Protein AF-A0A4U5QPH2-F1 (afdb_monomer)

Mean predicted aligned error: 13.13 Å

pLDDT: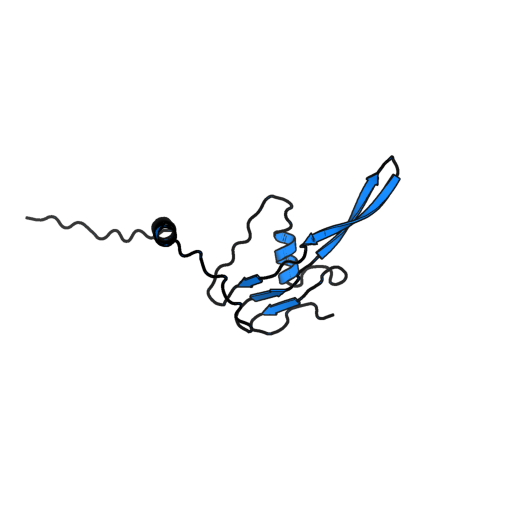 mean 79.02, std 17.69, range [37.16, 96.69]

Structure (mmCIF, N/CA/C/O backbone):
data_AF-A0A4U5QPH2-F1
#
_entry.id   AF-A0A4U5QPH2-F1
#
loop_
_atom_site.group_PDB
_atom_site.id
_atom_site.type_symbol
_atom_site.label_atom_id
_atom_site.label_alt_id
_atom_site.label_comp_id
_atom_site.label_asym_id
_atom_site.label_entity_id
_atom_site.label_seq_id
_atom_site.pdbx_PDB_ins_code
_atom_site.Cartn_x
_atom_site.Cartn_y
_atom_site.Cartn_z
_atom_site.occupancy
_atom_site.B_iso_or_equiv
_atom_site.auth_seq_id
_atom_site.auth_comp_id
_atom_site.auth_asym_id
_atom_site.auth_atom_id
_atom_site.pdbx_PDB_model_num
ATOM 1 N N . MET A 1 1 ? -56.080 34.233 5.316 1.00 37.16 1 MET A N 1
ATOM 2 C CA . MET A 1 1 ? -55.529 33.945 3.971 1.00 37.16 1 MET A CA 1
ATOM 3 C C . MET A 1 1 ? -54.033 33.696 4.155 1.00 37.16 1 MET A C 1
ATOM 5 O O . MET A 1 1 ? -53.329 34.631 4.484 1.00 37.16 1 MET A O 1
ATOM 9 N N . ALA A 1 2 ? -53.615 32.452 4.423 1.00 43.88 2 ALA A N 1
ATOM 10 C CA . ALA A 1 2 ? -52.993 31.529 3.453 1.00 43.88 2 ALA A CA 1
ATOM 11 C C . ALA A 1 2 ? -51.842 32.209 2.678 1.00 43.88 2 ALA A C 1
ATOM 13 O O . ALA A 1 2 ? -52.108 33.047 1.832 1.00 43.88 2 ALA A O 1
ATOM 14 N N . SER A 1 3 ? -50.572 31.915 2.972 1.00 41.88 3 SER A N 1
ATOM 15 C CA . SER A 1 3 ? -49.899 30.788 2.318 1.00 41.88 3 SER A CA 1
ATOM 16 C C . SER A 1 3 ? -48.854 30.080 3.191 1.00 41.88 3 SER A C 1
ATOM 18 O O . SER A 1 3 ? -47.890 30.660 3.681 1.00 41.88 3 SER A O 1
ATOM 20 N N . ARG A 1 4 ? -49.054 28.769 3.292 1.00 47.94 4 ARG A N 1
ATOM 21 C CA . ARG A 1 4 ? -48.134 27.726 3.743 1.00 47.94 4 ARG A CA 1
ATOM 22 C C . ARG A 1 4 ? -47.073 27.496 2.653 1.00 47.94 4 ARG A C 1
ATOM 24 O O . ARG A 1 4 ? -47.451 27.169 1.534 1.00 47.94 4 ARG A O 1
ATOM 31 N N . GLY A 1 5 ? -45.786 27.618 2.976 1.00 40.19 5 GLY A N 1
ATOM 32 C CA . GLY A 1 5 ? -44.661 27.174 2.133 1.00 40.19 5 GLY A CA 1
ATOM 33 C C . GLY A 1 5 ? -43.690 26.382 3.006 1.00 40.19 5 GLY A C 1
ATOM 34 O O . GLY A 1 5 ? -42.917 26.968 3.746 1.00 40.19 5 GLY A O 1
ATOM 35 N N . ARG A 1 6 ? -44.022 25.123 3.302 1.00 39.31 6 ARG A N 1
ATOM 36 C CA . ARG A 1 6 ? -43.383 23.922 2.735 1.00 39.31 6 ARG A CA 1
ATOM 37 C C . ARG A 1 6 ? -41.864 23.894 2.979 1.00 39.31 6 ARG A C 1
ATOM 39 O O . ARG A 1 6 ? -41.092 24.565 2.315 1.00 39.31 6 ARG A O 1
ATOM 46 N N . SER A 1 7 ? -41.511 23.102 3.990 1.00 52.97 7 SER A N 1
ATOM 47 C CA . SER A 1 7 ? -40.182 22.562 4.264 1.00 52.97 7 SER A CA 1
ATOM 48 C C . SER A 1 7 ? -39.666 21.803 3.045 1.00 52.97 7 SER A C 1
ATOM 50 O O . SER A 1 7 ? -40.218 20.750 2.733 1.00 52.97 7 SER A O 1
ATOM 52 N N . ASP A 1 8 ? -38.578 22.292 2.458 1.00 47.97 8 ASP A N 1
ATOM 53 C CA . ASP A 1 8 ? -37.727 21.537 1.541 1.00 47.97 8 ASP A CA 1
ATOM 54 C C . ASP A 1 8 ? -36.395 21.266 2.249 1.00 47.97 8 ASP A C 1
ATOM 56 O O . ASP A 1 8 ? -35.400 21.972 2.091 1.00 47.97 8 ASP A O 1
ATOM 60 N N . THR A 1 9 ? -36.389 20.232 3.090 1.00 53.56 9 THR A N 1
ATOM 61 C CA . THR A 1 9 ? -35.165 19.556 3.528 1.00 53.56 9 THR A CA 1
ATOM 62 C C . THR A 1 9 ? -34.630 18.779 2.330 1.00 53.56 9 THR A C 1
ATOM 64 O O . THR A 1 9 ? -34.806 17.570 2.206 1.00 53.56 9 THR A O 1
ATOM 67 N N . ASN A 1 10 ? -34.005 19.499 1.405 1.00 46.22 10 ASN A N 1
ATOM 68 C CA . ASN A 1 10 ? -33.228 18.884 0.348 1.00 46.22 10 ASN A CA 1
ATOM 69 C C . ASN A 1 10 ? -31.819 18.678 0.886 1.00 46.22 10 ASN A C 1
ATOM 71 O O . ASN A 1 10 ? -30.994 19.588 0.944 1.00 46.22 10 ASN A O 1
ATOM 75 N N . ASN A 1 11 ? -31.587 17.442 1.321 1.00 61.53 11 ASN A N 1
ATOM 76 C CA . ASN A 1 11 ? -30.265 16.847 1.383 1.00 61.53 11 ASN A CA 1
ATOM 77 C C . ASN A 1 11 ? -29.488 17.217 0.115 1.00 61.53 11 ASN A C 1
ATOM 79 O O . ASN A 1 11 ? -30.068 17.194 -0.971 1.00 61.53 11 ASN A O 1
ATOM 83 N N . ASN A 1 12 ? -28.195 17.504 0.263 1.00 55.16 12 ASN A N 1
ATOM 84 C CA . ASN A 1 12 ? -27.099 16.900 -0.506 1.00 55.16 12 ASN A CA 1
ATOM 85 C C . ASN A 1 12 ? -25.921 17.878 -0.600 1.00 55.16 12 ASN A C 1
ATOM 87 O O . ASN A 1 12 ? -26.025 18.894 -1.272 1.00 55.16 12 ASN A O 1
ATOM 91 N N . LEU A 1 13 ? -24.809 17.500 0.046 1.00 54.16 13 LEU A N 1
ATOM 92 C CA . LEU A 1 13 ? -23.389 17.795 -0.240 1.00 54.16 13 LEU A CA 1
ATOM 93 C C . LEU A 1 13 ? -22.934 19.262 -0.402 1.00 54.16 13 LEU A C 1
ATOM 95 O O . LEU A 1 13 ? -21.945 19.641 0.214 1.00 54.16 13 LEU A O 1
ATOM 99 N N . GLU A 1 14 ? -23.638 20.092 -1.164 1.00 58.16 14 GLU A N 1
ATOM 100 C CA . GLU A 1 14 ? -23.339 21.510 -1.403 1.00 58.16 14 GLU A CA 1
ATOM 101 C C . GLU A 1 14 ? -23.321 22.318 -0.099 1.00 58.16 14 GLU A C 1
ATOM 103 O O . GLU A 1 14 ? -22.391 23.075 0.166 1.00 58.16 14 GLU A O 1
ATOM 108 N N . THR A 1 15 ? -24.288 22.076 0.792 1.00 59.56 15 THR A N 1
ATOM 109 C CA . THR A 1 15 ? -24.343 22.751 2.099 1.00 59.56 15 THR A CA 1
ATOM 110 C C . THR A 1 15 ? -23.185 22.361 3.020 1.00 59.56 15 THR A C 1
ATOM 112 O O . THR A 1 15 ? -22.782 23.154 3.868 1.00 59.56 15 THR A O 1
ATOM 115 N N . LEU A 1 16 ? -22.625 21.160 2.847 1.00 55.97 16 LEU A N 1
ATOM 116 C CA . LEU A 1 16 ? -21.489 20.662 3.624 1.00 55.97 16 LEU A CA 1
ATOM 117 C C . LEU A 1 16 ? -20.166 21.242 3.094 1.00 55.97 16 LEU A C 1
ATOM 119 O O . LEU A 1 16 ? -19.311 21.639 3.879 1.00 55.97 16 LEU A O 1
ATOM 123 N N . LEU A 1 17 ? -20.049 21.399 1.771 1.00 61.59 17 LEU A N 1
ATOM 124 C CA . LEU A 1 17 ? -18.926 22.083 1.118 1.00 61.59 17 LEU A CA 1
ATOM 125 C C . LEU A 1 17 ? -18.891 23.587 1.438 1.00 61.59 17 LEU A C 1
ATOM 127 O O . LEU A 1 17 ? -17.814 24.168 1.596 1.00 61.59 17 LEU A O 1
ATOM 131 N N . ASP A 1 18 ? -20.055 24.226 1.563 1.00 60.59 18 ASP A N 1
ATOM 132 C CA . ASP A 1 18 ? -20.148 25.638 1.940 1.00 60.59 18 ASP A CA 1
ATOM 133 C C . ASP A 1 18 ? -19.781 25.887 3.413 1.00 60.59 18 ASP A C 1
ATOM 135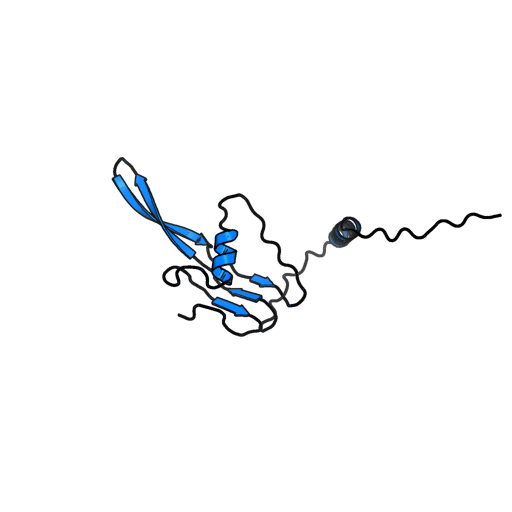 O O . ASP A 1 18 ? -19.182 26.919 3.728 1.00 60.59 18 ASP A O 1
ATOM 139 N N . LEU A 1 19 ? -20.044 24.933 4.313 1.00 59.69 19 LEU A N 1
ATOM 140 C CA . LEU A 1 19 ? -19.598 25.004 5.711 1.00 59.69 19 LEU A CA 1
ATOM 141 C C . LEU A 1 19 ? -18.064 24.961 5.834 1.00 59.69 19 LEU A C 1
ATOM 143 O O . LEU A 1 19 ? -17.495 25.757 6.587 1.00 59.69 19 LEU A O 1
ATOM 147 N N . ASP A 1 20 ? -17.381 24.134 5.039 1.00 61.62 20 ASP A N 1
ATOM 148 C CA . ASP A 1 20 ? -15.909 24.105 4.989 1.00 61.62 20 ASP A CA 1
ATOM 149 C C . ASP A 1 20 ? -15.325 25.414 4.423 1.00 61.62 20 ASP A C 1
ATOM 151 O O . ASP A 1 20 ? -14.319 25.947 4.916 1.00 61.62 20 ASP A O 1
ATOM 155 N N . LYS A 1 21 ? -15.992 26.002 3.418 1.00 60.09 21 LYS A N 1
ATOM 156 C CA . LYS A 1 21 ? -15.625 27.326 2.882 1.00 60.09 21 LYS A CA 1
ATOM 157 C C . LYS A 1 21 ? -15.774 28.435 3.922 1.00 60.09 21 LYS A C 1
ATOM 159 O O . LYS A 1 21 ? -15.017 29.404 3.859 1.00 60.09 21 LYS A O 1
ATOM 164 N N . LEU A 1 22 ? -16.716 28.326 4.862 1.00 51.56 22 LEU A N 1
ATOM 165 C CA . LEU A 1 22 ? -16.871 29.276 5.969 1.00 51.56 22 LEU A CA 1
ATOM 166 C C . LEU A 1 22 ? -15.825 29.054 7.071 1.00 51.56 22 LEU A C 1
ATOM 168 O O . LEU A 1 22 ? -15.285 30.038 7.576 1.00 51.56 22 LEU A O 1
ATOM 172 N N . ALA A 1 23 ? -15.467 27.805 7.385 1.00 56.00 23 ALA A N 1
ATOM 173 C CA . ALA A 1 23 ? -14.395 27.489 8.337 1.00 56.00 23 ALA A CA 1
ATOM 174 C C . ALA A 1 23 ? -13.034 28.065 7.896 1.00 56.00 23 ALA A C 1
ATOM 176 O O . ALA A 1 23 ? -12.281 28.603 8.709 1.00 56.00 23 ALA A O 1
ATOM 177 N N . THR A 1 24 ? -12.770 28.070 6.586 1.00 55.81 24 THR A N 1
ATOM 178 C CA . THR A 1 24 ? -11.533 28.621 6.002 1.00 55.81 24 THR A CA 1
ATOM 179 C C . THR A 1 24 ? -11.413 30.148 6.167 1.00 55.81 24 THR A C 1
ATOM 181 O O . THR A 1 24 ? -10.308 30.690 6.148 1.00 55.81 24 THR A O 1
ATOM 184 N N . ARG A 1 25 ? -12.523 30.873 6.387 1.00 49.81 25 ARG A N 1
ATOM 185 C CA . ARG A 1 25 ? -12.514 32.344 6.558 1.00 49.81 25 ARG A CA 1
ATOM 186 C C . ARG A 1 25 ? -11.908 32.797 7.888 1.00 49.81 25 ARG A C 1
ATOM 188 O O . ARG A 1 25 ? -11.492 33.945 7.988 1.00 49.81 25 ARG A O 1
ATOM 195 N N . ASN A 1 26 ? -11.816 31.900 8.872 1.00 51.53 26 ASN A N 1
ATOM 196 C CA . ASN A 1 26 ? -11.269 32.195 10.198 1.00 51.53 26 ASN A CA 1
ATOM 197 C C . ASN A 1 26 ? -9.791 31.794 10.365 1.00 51.53 26 ASN A C 1
ATOM 199 O O . ASN A 1 26 ? -9.289 31.806 11.484 1.00 51.53 26 ASN A O 1
ATOM 203 N N . GLY A 1 27 ? -9.076 31.445 9.286 1.00 50.75 27 GLY A N 1
ATOM 204 C CA . GLY A 1 27 ? -7.623 31.213 9.329 1.00 50.75 27 GLY A CA 1
ATOM 205 C C . GLY A 1 27 ? -7.171 30.000 10.154 1.00 50.75 27 GLY A C 1
ATOM 206 O O . GLY A 1 27 ? -5.974 29.829 10.372 1.00 50.75 27 GLY A O 1
ATOM 207 N N . VAL A 1 28 ? -8.097 29.146 10.595 1.00 55.53 28 VAL A N 1
ATOM 208 C CA . VAL A 1 28 ? -7.772 27.887 11.268 1.00 55.53 28 VAL A CA 1
ATOM 209 C C . VAL A 1 28 ? -7.529 26.847 10.182 1.00 55.53 28 VAL A C 1
ATOM 211 O O . VAL A 1 28 ? -8.469 26.329 9.581 1.00 55.53 28 VAL A O 1
ATOM 214 N N . ALA A 1 29 ? -6.257 26.579 9.882 1.00 59.09 29 ALA A N 1
ATOM 215 C CA . ALA A 1 29 ? -5.903 25.397 9.110 1.00 59.09 29 ALA A CA 1
ATOM 216 C C . ALA A 1 29 ? -6.461 24.163 9.841 1.00 59.09 29 ALA A C 1
ATOM 218 O O . ALA A 1 29 ? -6.412 24.130 11.073 1.00 59.09 29 ALA A O 1
ATOM 219 N N . PRO A 1 30 ? -7.004 23.158 9.134 1.00 59.25 30 PRO A N 1
ATOM 220 C CA . PRO A 1 30 ? -7.394 21.918 9.784 1.00 59.25 30 PRO A CA 1
ATOM 221 C C . PRO A 1 30 ? -6.168 21.348 10.501 1.00 59.25 30 PRO A C 1
ATOM 223 O O . PRO A 1 30 ? -5.164 21.021 9.866 1.00 59.25 30 PRO A O 1
ATOM 226 N N . GLU A 1 31 ? -6.242 21.294 11.831 1.00 60.56 31 GLU A N 1
ATOM 227 C CA . GLU A 1 31 ? -5.176 20.753 12.667 1.00 60.56 31 GLU A CA 1
ATOM 228 C C . GLU A 1 31 ? -4.827 19.336 12.185 1.00 60.56 31 GLU A C 1
ATOM 230 O O . GLU A 1 31 ? -5.745 18.553 11.898 1.00 60.56 31 GLU A O 1
ATOM 235 N N . PRO A 1 32 ? -3.532 18.975 12.083 1.00 61.16 32 PRO A N 1
ATOM 236 C CA . PRO A 1 32 ? -3.126 17.632 11.703 1.00 61.16 32 PRO A CA 1
ATOM 237 C C . PRO A 1 32 ? -3.820 16.631 12.620 1.00 61.16 32 PRO A C 1
ATOM 239 O O . PRO A 1 32 ? -3.597 16.608 13.833 1.00 61.16 32 PRO A O 1
ATOM 242 N N . ARG A 1 33 ? -4.714 15.825 12.045 1.00 67.75 33 ARG A N 1
ATOM 243 C CA . ARG A 1 33 ? -5.523 14.895 12.824 1.00 67.75 33 ARG A CA 1
ATOM 244 C C . ARG A 1 33 ? -4.583 13.944 13.560 1.00 67.75 33 ARG A C 1
ATOM 246 O O . ARG A 1 33 ? -3.810 13.214 12.938 1.00 67.75 33 ARG A O 1
ATOM 253 N N . LYS A 1 34 ? -4.632 13.969 14.892 1.00 69.50 34 LYS A N 1
ATOM 254 C CA . LYS A 1 34 ? -3.806 13.097 15.727 1.00 69.50 34 LYS A CA 1
ATOM 255 C C . LYS A 1 34 ? -4.175 11.648 15.420 1.00 69.50 34 LYS A C 1
ATOM 257 O O . LYS A 1 34 ? -5.351 11.295 15.512 1.00 69.50 34 LYS A O 1
ATOM 262 N N . MET A 1 35 ? -3.188 10.823 15.059 1.00 68.19 35 MET A N 1
ATOM 263 C CA . ME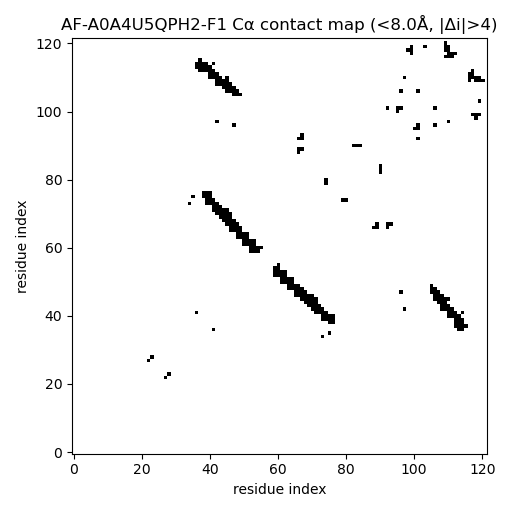T A 1 35 ? -3.443 9.396 14.874 1.00 68.19 35 MET A CA 1
ATOM 264 C C . MET A 1 35 ? -4.007 8.812 16.173 1.00 68.19 35 MET A C 1
ATOM 266 O O . MET A 1 35 ? -3.502 9.113 17.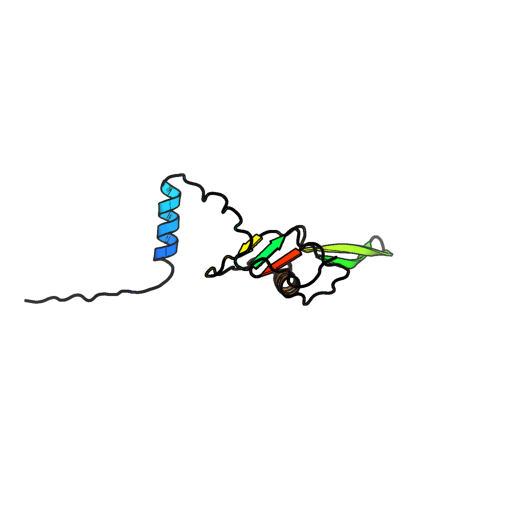258 1.00 68.19 35 MET A O 1
ATOM 270 N N . MET A 1 36 ? -5.049 7.994 16.054 1.00 76.44 36 MET A N 1
ATOM 271 C CA . MET A 1 36 ? -5.713 7.314 17.168 1.00 76.44 36 MET A CA 1
ATOM 272 C C . MET A 1 36 ? -5.454 5.814 17.037 1.00 76.44 36 MET A C 1
ATOM 274 O O . MET A 1 36 ? -6.205 5.145 16.329 1.00 76.44 36 MET A O 1
ATOM 278 N N . PRO A 1 37 ? -4.387 5.289 17.670 1.00 77.38 37 PRO A N 1
ATOM 279 C CA . PRO A 1 37 ? -4.051 3.880 17.570 1.00 77.38 37 PRO A CA 1
ATOM 280 C C . PRO A 1 37 ? -5.169 3.007 18.139 1.00 77.38 37 PRO A C 1
ATOM 282 O O . PRO A 1 37 ? -5.708 3.308 19.205 1.00 77.38 37 PRO A O 1
ATOM 285 N N . GLY A 1 38 ? -5.458 1.893 17.480 1.00 79.88 38 GLY A N 1
ATOM 286 C CA . GLY A 1 38 ? -6.384 0.881 17.973 1.00 79.88 38 GLY A CA 1
ATOM 287 C C . GLY A 1 38 ? -7.829 1.033 17.507 1.00 79.88 38 GLY A C 1
ATOM 288 O O . GLY A 1 38 ? -8.660 0.250 17.954 1.00 79.88 38 GLY A O 1
ATOM 289 N N . ASN A 1 39 ? -8.141 1.995 16.632 1.00 86.00 39 ASN A N 1
ATOM 290 C CA . ASN A 1 39 ? -9.504 2.199 16.140 1.00 86.00 39 ASN A CA 1
ATOM 291 C C . ASN A 1 39 ? -9.535 2.429 14.624 1.00 86.00 39 ASN A C 1
ATOM 293 O O . ASN A 1 39 ? -8.990 3.416 14.127 1.00 86.00 39 ASN A O 1
ATOM 297 N N . GLY A 1 40 ? -10.231 1.551 13.902 1.00 91.12 40 GLY A N 1
ATOM 298 C CA . GLY A 1 40 ? -10.354 1.601 12.452 1.00 91.12 40 GLY A CA 1
ATOM 299 C C . GLY A 1 40 ? -9.153 1.001 11.720 1.00 91.12 40 GLY A C 1
ATOM 300 O O . GLY A 1 40 ? -8.453 0.130 12.235 1.00 91.12 40 GLY A O 1
ATOM 301 N N . LEU A 1 41 ? -8.944 1.444 10.484 1.00 93.06 41 LEU A N 1
ATOM 302 C CA . LEU A 1 41 ? -7.872 0.988 9.604 1.00 93.06 41 LEU A CA 1
ATOM 303 C C . LEU A 1 41 ? -6.647 1.893 9.754 1.00 93.06 41 LEU A C 1
ATOM 305 O O . LEU A 1 41 ? -6.740 3.097 9.540 1.00 93.06 41 LEU A O 1
ATOM 309 N N . GLU A 1 42 ? -5.486 1.310 10.022 1.00 92.88 42 GLU A N 1
ATOM 310 C CA . GLU A 1 42 ? -4.195 1.995 10.072 1.00 92.88 42 GLU A CA 1
ATOM 311 C C . GLU A 1 42 ? -3.219 1.337 9.098 1.00 92.88 42 GLU A C 1
ATOM 313 O O . GLU A 1 42 ? -3.115 0.112 9.045 1.00 92.88 42 GLU A O 1
ATOM 318 N N . PHE A 1 43 ? -2.451 2.140 8.370 1.00 92.62 43 PHE A N 1
ATOM 319 C CA . PHE A 1 43 ? -1.342 1.671 7.543 1.00 92.62 43 PHE A CA 1
ATOM 320 C C . PHE A 1 43 ? -0.128 2.573 7.761 1.00 92.62 43 PHE A C 1
ATOM 322 O O . PHE A 1 43 ? -0.255 3.797 7.843 1.00 92.62 43 PHE A O 1
ATOM 329 N N . LYS A 1 44 ? 1.053 1.971 7.904 1.00 92.75 44 LYS A N 1
ATOM 330 C CA . LYS A 1 44 ? 2.305 2.687 8.176 1.00 92.75 44 LYS A CA 1
ATOM 331 C C . LYS A 1 44 ? 3.418 2.198 7.273 1.00 92.75 44 LYS A C 1
ATOM 333 O O . LYS A 1 44 ? 3.642 0.989 7.186 1.00 92.75 44 LYS A O 1
ATOM 338 N N . ASN A 1 45 ? 4.109 3.162 6.671 1.00 93.81 45 ASN A N 1
ATOM 339 C CA . ASN A 1 45 ? 5.266 2.972 5.802 1.00 93.81 45 ASN A CA 1
ATOM 340 C C . ASN A 1 45 ? 5.009 1.920 4.716 1.00 93.81 45 ASN A C 1
ATOM 342 O O . ASN A 1 45 ? 5.851 1.068 4.448 1.00 93.81 45 ASN A O 1
ATOM 346 N N . LEU A 1 46 ? 3.803 1.944 4.137 1.00 92.44 46 LEU A N 1
ATOM 347 C CA . LEU A 1 46 ? 3.376 0.963 3.153 1.00 92.44 46 LEU A CA 1
ATOM 348 C C . LEU A 1 46 ? 4.093 1.235 1.828 1.00 92.44 46 LEU A C 1
ATOM 350 O O . LEU A 1 46 ? 3.799 2.220 1.140 1.00 92.44 46 LEU A O 1
ATOM 354 N N . SER A 1 47 ? 5.014 0.346 1.473 1.00 93.25 47 SER A N 1
ATOM 355 C CA . SER A 1 47 ? 5.808 0.416 0.244 1.00 93.25 47 SER A CA 1
ATOM 356 C C . SER A 1 47 ? 5.648 -0.870 -0.552 1.00 93.25 47 SER A C 1
ATOM 358 O O . SER A 1 47 ? 5.598 -1.959 0.010 1.00 93.25 47 SER A O 1
ATOM 360 N N . TYR A 1 48 ? 5.544 -0.758 -1.873 1.00 92.81 48 TYR A N 1
ATOM 361 C CA . TYR A 1 48 ? 5.446 -1.916 -2.756 1.00 92.81 48 TYR A CA 1
ATOM 362 C C . TYR A 1 48 ? 6.228 -1.674 -4.034 1.00 92.81 48 TYR A C 1
ATOM 364 O O . TYR A 1 48 ? 5.942 -0.722 -4.770 1.00 92.81 48 TYR A O 1
ATOM 372 N N . SER A 1 49 ? 7.185 -2.555 -4.316 1.00 92.31 49 SER A N 1
ATOM 373 C CA . SER A 1 49 ? 8.032 -2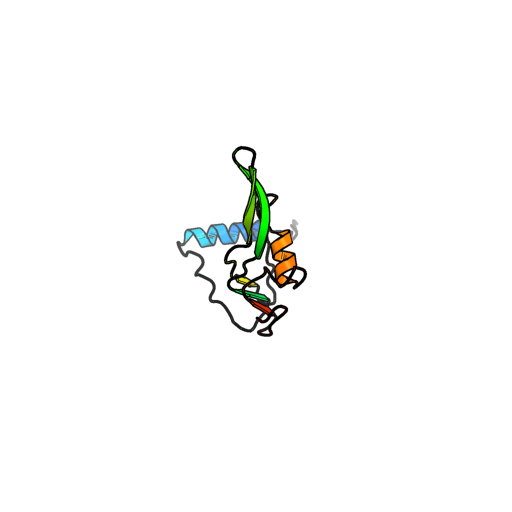.478 -5.501 1.00 92.31 49 SER A CA 1
ATOM 374 C C . SER A 1 49 ? 7.797 -3.640 -6.465 1.00 92.31 49 SER A C 1
ATOM 376 O O . SER A 1 49 ? 7.368 -4.736 -6.106 1.00 92.31 49 SER A O 1
ATOM 378 N N . VAL A 1 50 ? 8.063 -3.382 -7.745 1.00 92.00 50 VAL A N 1
ATOM 379 C CA . VAL A 1 50 ? 8.046 -4.389 -8.807 1.00 92.00 50 VAL A CA 1
ATOM 380 C C . VAL A 1 50 ? 9.283 -4.253 -9.682 1.00 92.00 50 VAL A C 1
ATOM 382 O O . VAL A 1 50 ? 9.799 -3.159 -9.910 1.00 92.00 50 VAL A O 1
ATOM 385 N N . MET A 1 51 ? 9.736 -5.371 -10.240 1.00 90.75 51 MET A N 1
ATOM 386 C CA . MET A 1 51 ? 10.837 -5.389 -11.200 1.00 90.75 51 MET A CA 1
ATOM 387 C C . MET A 1 51 ? 10.312 -5.071 -12.601 1.00 90.75 51 MET A C 1
ATOM 389 O O . MET A 1 51 ? 9.589 -5.867 -13.201 1.00 90.75 51 MET A O 1
ATOM 393 N N . LYS A 1 52 ? 10.682 -3.912 -13.150 1.00 90.50 52 LYS A N 1
ATOM 394 C CA . LYS A 1 52 ? 10.340 -3.517 -14.521 1.00 90.50 52 LYS A CA 1
ATOM 395 C C . LYS A 1 52 ? 11.516 -3.773 -15.453 1.00 90.50 52 LYS A C 1
ATOM 397 O O . LYS A 1 52 ? 12.642 -3.351 -15.190 1.00 90.50 52 LYS A O 1
ATOM 402 N N . LYS A 1 53 ? 11.245 -4.434 -16.579 1.00 91.38 53 LYS A N 1
ATOM 403 C CA . LYS A 1 53 ? 12.190 -4.522 -17.696 1.00 91.38 53 LYS A CA 1
ATOM 404 C C . LYS A 1 53 ? 12.090 -3.245 -18.514 1.00 91.38 53 LYS A C 1
ATOM 406 O O . LYS A 1 53 ? 11.014 -2.899 -18.993 1.00 91.38 53 LYS A O 1
ATOM 411 N N . GLN A 1 54 ? 13.210 -2.563 -18.679 1.00 90.56 54 GLN A N 1
ATOM 412 C CA . GLN A 1 54 ? 13.312 -1.357 -19.488 1.00 90.56 54 GLN A CA 1
ATOM 413 C C . GLN A 1 54 ? 14.472 -1.510 -20.469 1.00 90.56 54 GLN A C 1
ATOM 415 O O . GLN A 1 54 ? 15.489 -2.131 -20.158 1.00 90.56 54 GLN A O 1
ATOM 420 N N . LYS A 1 55 ? 14.307 -0.965 -21.672 1.00 90.56 55 LYS A N 1
ATOM 421 C CA . LYS A 1 55 ? 15.352 -0.968 -22.693 1.00 90.56 55 LYS A CA 1
ATOM 422 C C . LYS A 1 55 ? 16.123 0.343 -22.594 1.00 90.56 55 LYS A C 1
ATOM 424 O O . LYS A 1 55 ? 15.528 1.407 -22.733 1.00 90.56 55 LYS A O 1
ATOM 429 N N . LYS A 1 56 ? 17.427 0.261 -22.350 1.00 88.62 56 LYS A N 1
ATOM 430 C CA . LYS A 1 56 ? 18.341 1.405 -22.329 1.00 88.62 56 LYS A CA 1
ATOM 431 C C . LYS A 1 56 ? 19.488 1.103 -23.287 1.00 88.62 56 LYS A C 1
ATOM 433 O O . LYS A 1 56 ? 20.111 0.055 -23.170 1.00 88.62 56 LYS A O 1
ATOM 438 N N . ASP A 1 57 ? 19.690 1.969 -24.278 1.00 87.69 57 ASP A N 1
ATOM 439 C CA . ASP A 1 57 ? 20.775 1.859 -25.266 1.00 87.69 57 ASP A CA 1
ATOM 440 C C . ASP A 1 57 ? 20.832 0.498 -25.987 1.00 87.69 57 ASP A C 1
ATOM 442 O O . ASP A 1 57 ? 21.887 -0.090 -26.195 1.00 87.69 57 ASP A O 1
ATOM 446 N N . GLY A 1 58 ? 19.666 -0.055 -26.338 1.00 89.06 58 GLY A N 1
ATOM 447 C CA . GLY A 1 58 ? 19.576 -1.364 -26.998 1.00 89.06 58 GLY A CA 1
ATOM 448 C C . GLY A 1 58 ? 19.600 -2.568 -26.050 1.00 89.06 58 GLY A C 1
ATOM 449 O O . GLY A 1 58 ? 19.163 -3.644 -26.455 1.00 89.06 58 GLY A O 1
ATOM 450 N N . VAL A 1 59 ? 20.001 -2.382 -24.789 1.00 90.25 59 VAL A N 1
ATOM 451 C CA . VAL A 1 59 ? 20.153 -3.438 -23.779 1.00 90.25 59 VAL A CA 1
ATOM 452 C C . VAL A 1 59 ? 18.945 -3.477 -22.838 1.00 90.25 59 VAL A C 1
ATOM 454 O O . VAL A 1 59 ? 18.438 -2.446 -22.391 1.00 90.25 59 VAL A O 1
ATOM 457 N N . TRP A 1 60 ? 18.464 -4.681 -22.523 1.00 90.06 60 TRP A N 1
ATOM 458 C CA . TRP A 1 60 ? 17.411 -4.882 -21.528 1.00 90.06 60 TRP A CA 1
ATOM 459 C C . TRP A 1 60 ? 18.001 -4.864 -20.122 1.00 90.06 60 TRP A C 1
ATOM 461 O O . TRP A 1 60 ? 18.794 -5.733 -19.770 1.00 90.06 60 TRP A O 1
ATOM 471 N N . ILE A 1 61 ? 17.571 -3.907 -19.305 1.00 92.88 61 ILE A N 1
ATOM 472 C CA . ILE A 1 61 ? 17.922 -3.837 -17.888 1.00 92.88 61 ILE A CA 1
ATOM 473 C C . ILE A 1 61 ? 16.666 -4.038 -17.043 1.00 92.88 61 ILE A C 1
ATOM 475 O O . ILE A 1 61 ? 15.582 -3.550 -17.373 1.00 92.88 61 ILE A O 1
ATOM 479 N N . THR A 1 62 ? 16.807 -4.771 -15.944 1.00 91.31 62 THR A N 1
ATOM 480 C CA . THR A 1 62 ? 15.746 -4.900 -14.942 1.00 91.31 62 THR A CA 1
ATOM 481 C C . THR A 1 62 ? 16.002 -3.861 -13.864 1.00 91.31 62 THR A C 1
ATOM 483 O O . THR A 1 62 ? 17.105 -3.797 -13.328 1.00 91.31 62 THR A O 1
ATOM 486 N N . LYS A 1 63 ? 15.006 -3.025 -13.574 1.00 91.38 63 LYS A N 1
ATOM 487 C CA . LYS A 1 63 ? 15.086 -2.008 -12.529 1.00 91.38 63 LYS A CA 1
ATOM 488 C C . LYS A 1 63 ? 13.891 -2.133 -11.600 1.00 91.38 63 LYS A C 1
ATOM 490 O O . LYS A 1 63 ? 12.763 -2.332 -12.050 1.00 91.38 63 LYS A O 1
ATOM 495 N N . GLU A 1 64 ? 14.153 -1.985 -10.314 1.00 90.56 64 GLU A N 1
ATOM 496 C CA . GLU A 1 64 ? 13.113 -1.873 -9.307 1.00 90.56 64 GLU A CA 1
ATOM 497 C C . GLU A 1 64 ? 12.339 -0.556 -9.468 1.00 90.56 64 GLU A C 1
ATOM 499 O O . GLU A 1 64 ? 12.915 0.518 -9.665 1.00 90.56 64 GLU A O 1
ATOM 504 N N . ALA A 1 65 ? 11.014 -0.648 -9.419 1.00 91.31 65 ALA A N 1
ATOM 505 C CA . ALA A 1 65 ? 10.111 0.484 -9.493 1.00 91.31 65 ALA A CA 1
ATOM 506 C C . ALA A 1 65 ? 9.057 0.377 -8.393 1.00 91.31 65 ALA A C 1
ATOM 508 O O . ALA A 1 65 ? 8.297 -0.589 -8.349 1.00 91.31 65 ALA A O 1
ATOM 509 N N . TYR A 1 66 ? 8.981 1.401 -7.550 1.00 92.88 66 TYR A N 1
ATOM 510 C CA . TYR A 1 66 ? 7.958 1.516 -6.520 1.00 92.88 66 TYR A CA 1
ATOM 511 C C . TYR A 1 66 ? 6.615 1.890 -7.152 1.00 92.88 66 TYR A C 1
ATOM 513 O O . TYR A 1 66 ? 6.521 2.850 -7.919 1.00 92.88 66 TYR A O 1
ATOM 521 N N . LEU A 1 67 ? 5.585 1.099 -6.861 1.00 93.81 67 LEU A N 1
ATOM 522 C CA . LEU A 1 67 ? 4.191 1.419 -7.176 1.00 93.81 67 LEU A CA 1
ATOM 523 C C . LEU A 1 67 ? 3.505 2.107 -5.996 1.00 93.81 67 LEU A C 1
ATOM 525 O O . LEU A 1 67 ? 2.622 2.930 -6.210 1.00 93.81 67 LEU A O 1
ATOM 529 N N . LEU A 1 68 ? 3.931 1.776 -4.776 1.00 94.62 68 LEU A N 1
ATOM 530 C CA . LEU A 1 68 ? 3.594 2.463 -3.533 1.00 94.62 68 LEU A CA 1
ATOM 531 C C . LEU A 1 68 ? 4.911 2.804 -2.838 1.00 94.62 68 LEU A C 1
ATOM 533 O O . LEU A 1 68 ? 5.825 1.978 -2.843 1.00 94.62 68 LEU A O 1
ATOM 537 N N . ASN A 1 69 ? 5.018 4.001 -2.273 1.00 94.75 69 ASN A N 1
ATOM 538 C CA . ASN A 1 69 ? 6.255 4.478 -1.666 1.00 94.75 69 ASN A CA 1
ATOM 539 C C . ASN A 1 69 ? 5.947 5.238 -0.377 1.00 94.75 69 ASN A C 1
ATOM 541 O O . ASN A 1 69 ? 5.446 6.359 -0.444 1.00 94.75 69 ASN A O 1
ATOM 545 N N . ASP A 1 70 ? 6.241 4.608 0.758 1.00 94.88 70 ASP A N 1
ATOM 546 C CA . ASP A 1 70 ? 6.136 5.171 2.107 1.00 94.88 70 ASP A CA 1
ATOM 547 C C . ASP A 1 70 ? 4.770 5.807 2.424 1.00 94.88 70 ASP A C 1
ATOM 549 O O . ASP A 1 70 ? 4.652 6.944 2.881 1.00 94.88 70 ASP A O 1
ATOM 553 N N . ILE A 1 71 ? 3.692 5.069 2.148 1.00 93.88 71 ILE A N 1
ATOM 554 C CA . ILE A 1 71 ? 2.331 5.564 2.363 1.00 93.88 71 ILE A CA 1
ATOM 555 C C . ILE A 1 71 ? 1.897 5.252 3.799 1.00 93.88 71 ILE A C 1
ATOM 557 O O . ILE A 1 71 ? 1.876 4.095 4.219 1.00 93.88 71 ILE A O 1
ATOM 561 N N . SER A 1 72 ? 1.512 6.287 4.547 1.00 93.25 72 SER A N 1
ATOM 562 C CA . SER A 1 72 ? 1.013 6.168 5.921 1.00 93.25 72 SER A CA 1
ATOM 563 C C . SER A 1 72 ? -0.293 6.931 6.104 1.00 93.25 72 SER A C 1
ATOM 565 O O . SER A 1 72 ? -0.497 7.982 5.497 1.00 93.25 72 SER A O 1
ATOM 567 N N . GLY A 1 73 ? -1.179 6.417 6.951 1.00 92.06 73 GLY A N 1
ATOM 568 C CA . GLY A 1 73 ? -2.473 7.035 7.206 1.00 92.06 73 GLY A CA 1
ATOM 569 C C . GLY A 1 73 ? -3.394 6.163 8.047 1.00 92.06 73 GLY A C 1
ATOM 570 O O . GLY A 1 73 ? -3.037 5.060 8.470 1.00 92.06 73 GLY A O 1
ATOM 571 N N . GLN A 1 74 ? -4.589 6.687 8.309 1.00 92.38 74 GLN A N 1
ATOM 572 C CA . GLN A 1 74 ? -5.638 5.954 9.002 1.00 92.38 74 GLN A CA 1
ATOM 573 C C . GLN A 1 74 ? -7.033 6.389 8.558 1.00 92.38 74 GLN A C 1
ATOM 575 O O . GLN A 1 74 ? -7.231 7.537 8.160 1.00 92.38 74 GLN A O 1
ATOM 580 N N . ALA A 1 75 ? -7.993 5.483 8.698 1.00 92.12 75 ALA A N 1
ATOM 581 C CA . ALA A 1 75 ? -9.420 5.756 8.611 1.00 92.12 75 ALA A CA 1
ATOM 582 C C . ALA A 1 75 ? -10.081 5.252 9.896 1.00 92.12 75 ALA A C 1
ATOM 584 O O . ALA A 1 75 ? -10.018 4.060 10.195 1.00 92.12 75 ALA A O 1
ATOM 585 N N . ILE A 1 76 ? -10.676 6.159 10.672 1.00 91.12 76 ILE A N 1
ATOM 586 C CA . ILE A 1 76 ? -11.299 5.826 11.958 1.00 91.12 76 ILE A CA 1
ATOM 587 C C . ILE A 1 76 ? -12.650 5.142 11.697 1.00 91.12 76 ILE A C 1
ATOM 589 O O . ILE A 1 76 ? -13.302 5.394 10.682 1.00 91.12 76 ILE A O 1
ATOM 593 N N . GLY A 1 77 ? -13.094 4.276 12.612 1.00 88.19 77 GLY A N 1
ATOM 594 C CA . GLY A 1 77 ? -14.439 3.701 12.554 1.00 88.19 77 GLY A CA 1
ATOM 595 C C . GLY A 1 77 ? -15.518 4.783 12.401 1.00 88.19 77 GLY A C 1
ATOM 596 O O . GLY A 1 77 ? -15.570 5.732 13.182 1.00 88.19 77 GLY A O 1
ATOM 597 N N . GLY A 1 78 ? -16.372 4.637 11.384 1.00 87.38 78 GLY A N 1
ATOM 598 C CA . GLY A 1 78 ? -17.410 5.615 11.031 1.00 87.38 78 GLY A CA 1
ATOM 599 C C . GLY A 1 78 ? -17.001 6.636 9.962 1.00 87.38 78 GLY A C 1
ATOM 600 O O . GLY A 1 78 ? -17.853 7.398 9.510 1.00 87.38 78 GLY A O 1
ATOM 601 N N . GLU A 1 79 ? -15.743 6.641 9.516 1.00 87.38 79 GLU A N 1
ATOM 602 C CA . GLU A 1 79 ? -15.274 7.511 8.435 1.00 87.38 79 GLU A CA 1
ATOM 603 C C . GLU A 1 79 ? -15.313 6.824 7.067 1.00 87.38 79 GLU A C 1
ATOM 605 O O . GLU A 1 79 ? -15.141 5.612 6.936 1.00 87.38 79 GLU A O 1
ATOM 610 N N . ILE A 1 80 ? -15.481 7.633 6.019 1.00 90.69 80 ILE A N 1
ATOM 611 C CA . ILE A 1 80 ? -15.331 7.200 4.630 1.00 90.69 80 ILE A CA 1
ATOM 612 C C . ILE A 1 80 ? -14.003 7.744 4.109 1.00 90.69 80 ILE A C 1
ATOM 614 O O . ILE A 1 80 ? -13.804 8.955 4.033 1.00 90.69 80 ILE A O 1
ATOM 618 N N . MET A 1 81 ? -13.100 6.846 3.718 1.00 91.38 81 MET A N 1
ATOM 619 C CA . MET A 1 81 ? -11.841 7.198 3.064 1.00 91.38 81 MET A CA 1
ATOM 620 C C . MET A 1 81 ? -11.997 7.105 1.544 1.00 91.38 81 MET A C 1
ATOM 622 O O . MET A 1 81 ? -12.319 6.045 1.008 1.00 91.38 81 MET A O 1
ATOM 626 N N . ALA A 1 82 ? -11.726 8.206 0.844 1.00 93.94 82 ALA A N 1
ATOM 627 C CA . ALA A 1 82 ? -11.705 8.250 -0.615 1.00 93.94 82 ALA A CA 1
ATOM 628 C C . ALA A 1 82 ? -10.262 8.208 -1.139 1.00 93.94 82 ALA A C 1
ATOM 630 O O . ALA A 1 82 ? -9.421 9.003 -0.726 1.00 93.94 82 ALA A O 1
ATOM 631 N N . ILE A 1 83 ? -9.982 7.311 -2.089 1.00 93.94 83 ILE A N 1
ATOM 632 C CA . ILE A 1 83 ? -8.684 7.223 -2.773 1.00 93.94 83 ILE A CA 1
ATOM 633 C C . ILE A 1 83 ? -8.839 7.803 -4.176 1.00 93.94 83 ILE A C 1
ATOM 635 O O . ILE A 1 83 ? -9.539 7.247 -5.023 1.00 93.94 83 ILE A O 1
ATOM 639 N N . MET A 1 84 ? -8.156 8.913 -4.439 1.00 94.75 84 MET A N 1
ATOM 640 C CA . MET A 1 84 ? -8.249 9.654 -5.697 1.00 94.75 84 MET A CA 1
ATOM 641 C C . MET A 1 84 ? -6.867 9.864 -6.315 1.00 94.75 84 MET A C 1
ATOM 643 O O . MET A 1 84 ? -5.851 9.835 -5.629 1.00 94.75 84 MET A O 1
ATOM 647 N N . GLY A 1 85 ? -6.823 10.045 -7.634 1.00 94.19 85 GLY A N 1
ATOM 648 C CA . GLY A 1 85 ? -5.578 10.285 -8.363 1.00 94.19 85 GLY A CA 1
ATOM 649 C C . GLY A 1 85 ? -5.636 9.833 -9.823 1.00 94.19 85 GLY A C 1
ATOM 650 O O . GLY A 1 85 ? -6.581 9.138 -10.219 1.00 94.19 85 GLY A O 1
ATOM 651 N N . PRO A 1 86 ? -4.615 10.171 -10.628 1.00 96.69 86 PRO A N 1
ATOM 652 C CA . PRO A 1 86 ? -4.570 9.837 -12.047 1.00 96.69 86 PRO A CA 1
ATOM 653 C C . PRO A 1 86 ? -4.531 8.322 -12.292 1.00 96.69 86 PRO A C 1
ATOM 655 O O . PRO A 1 86 ? -4.252 7.510 -11.399 1.00 96.69 86 PRO A O 1
ATOM 658 N N . ILE A 1 87 ? -4.854 7.913 -13.518 1.00 95.44 87 ILE A N 1
ATOM 659 C CA . ILE A 1 87 ? -4.741 6.512 -13.943 1.00 95.44 87 ILE A CA 1
ATOM 660 C C . ILE A 1 87 ? -3.268 6.089 -13.832 1.00 95.44 87 ILE A C 1
ATOM 662 O O . ILE A 1 87 ? -2.374 6.837 -14.211 1.00 95.44 87 ILE A O 1
ATOM 666 N N . GLY A 1 88 ? -3.013 4.908 -13.264 1.00 91.38 88 GLY A N 1
ATOM 667 C CA . GLY A 1 88 ? -1.650 4.405 -13.056 1.00 91.38 88 GLY A CA 1
ATOM 668 C C . GLY A 1 88 ? -0.943 4.894 -11.785 1.00 91.38 88 GLY A C 1
ATOM 669 O O . GLY A 1 88 ? 0.159 4.435 -11.519 1.00 91.38 88 GLY A O 1
ATOM 670 N N . ALA A 1 89 ? -1.575 5.731 -10.952 1.00 93.12 89 ALA A N 1
ATOM 671 C CA . ALA A 1 89 ? -0.999 6.196 -9.679 1.00 93.12 89 ALA A CA 1
ATOM 672 C C . ALA A 1 89 ? -0.871 5.115 -8.581 1.00 93.12 89 ALA A C 1
ATOM 674 O O . ALA A 1 89 ? -0.407 5.414 -7.491 1.00 93.12 89 ALA A O 1
ATOM 675 N N . GLY A 1 90 ? -1.338 3.885 -8.828 1.00 92.94 90 GLY A N 1
ATOM 676 C CA . GLY A 1 90 ? -1.270 2.797 -7.846 1.00 92.94 90 GLY A CA 1
ATOM 677 C C . GLY A 1 90 ? -2.485 2.663 -6.921 1.00 92.94 90 GLY A C 1
ATOM 678 O O . GLY A 1 90 ? -2.417 1.910 -5.966 1.00 92.94 90 GLY A O 1
ATOM 679 N N . LYS A 1 91 ? -3.623 3.317 -7.198 1.00 96.44 91 LYS A N 1
ATOM 680 C CA . LYS A 1 91 ? -4.840 3.239 -6.351 1.00 96.44 91 LYS A CA 1
ATOM 681 C C . L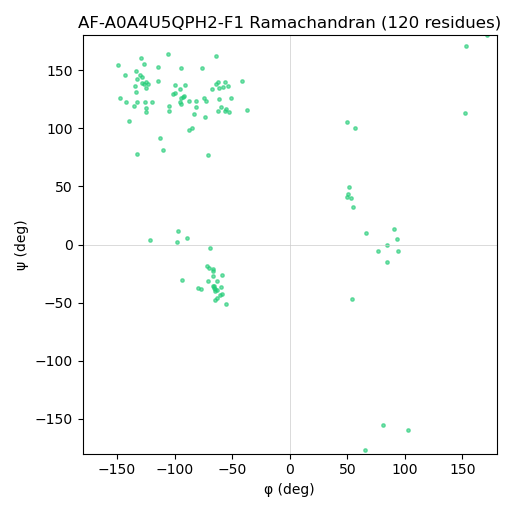YS A 1 91 ? -5.335 1.805 -6.105 1.00 96.44 91 LYS A C 1
ATOM 683 O O . LYS A 1 91 ? -5.549 1.417 -4.965 1.00 96.44 91 L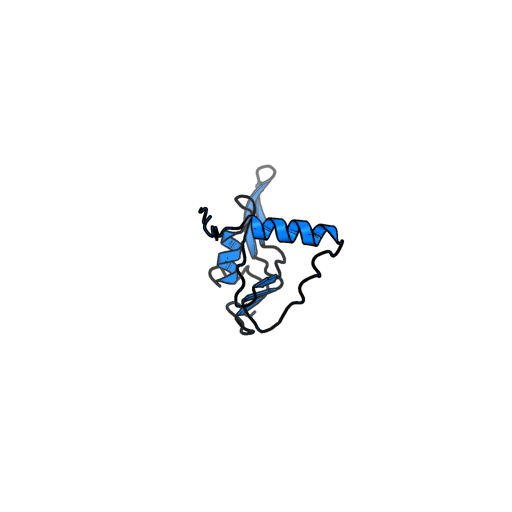YS A O 1
ATOM 688 N N . SER A 1 92 ? -5.498 1.013 -7.168 1.00 94.81 92 SER A N 1
ATOM 689 C CA . SER A 1 92 ? -5.904 -0.396 -7.040 1.00 94.81 92 SER A CA 1
ATOM 690 C C . SER A 1 92 ? -4.832 -1.217 -6.325 1.00 94.81 92 SER A C 1
ATOM 692 O O . SER A 1 92 ? -5.154 -2.031 -5.476 1.00 94.81 92 SER A O 1
ATOM 694 N N . THR A 1 93 ? -3.556 -0.931 -6.597 1.00 94.12 93 THR A N 1
ATOM 695 C CA . THR A 1 93 ? -2.421 -1.566 -5.918 1.00 94.12 93 THR A CA 1
ATOM 696 C C . THR A 1 93 ? -2.403 -1.254 -4.422 1.00 94.12 93 THR A C 1
ATOM 698 O O . THR A 1 93 ? -2.127 -2.140 -3.627 1.00 94.12 93 THR A O 1
ATOM 701 N N . PHE A 1 94 ? -2.743 -0.025 -4.029 1.00 94.81 94 PHE A N 1
ATOM 702 C CA . PHE A 1 94 ? -2.904 0.375 -2.634 1.00 94.81 94 PHE A CA 1
ATOM 703 C C . PHE A 1 94 ? -4.041 -0.400 -1.965 1.00 94.81 94 PHE A C 1
ATOM 705 O O . PHE A 1 94 ? -3.844 -0.942 -0.883 1.00 94.81 94 PHE A O 1
ATOM 712 N N . LEU A 1 95 ? -5.197 -0.517 -2.630 1.00 94.25 95 LEU A N 1
ATOM 713 C CA . LEU A 1 95 ? -6.323 -1.317 -2.136 1.00 94.25 95 LEU A CA 1
ATOM 714 C C . LEU A 1 95 ? -5.958 -2.794 -1.965 1.00 94.25 95 LEU A C 1
ATOM 716 O O . LEU A 1 95 ? -6.289 -3.393 -0.946 1.00 94.25 95 LEU A O 1
ATOM 720 N N . ASP A 1 96 ? -5.249 -3.375 -2.931 1.00 92.31 96 ASP A N 1
ATOM 721 C CA . ASP A 1 96 ? -4.795 -4.757 -2.822 1.00 92.31 96 ASP A CA 1
ATOM 722 C C . ASP A 1 96 ? -3.762 -4.920 -1.693 1.00 92.31 96 ASP A C 1
ATOM 724 O O . ASP A 1 96 ? -3.772 -5.939 -1.002 1.00 92.31 96 ASP A O 1
ATOM 728 N N . ALA A 1 97 ? -2.895 -3.925 -1.472 1.00 91.25 97 ALA A N 1
ATOM 729 C CA . ALA A 1 97 ? -1.884 -3.943 -0.415 1.00 91.25 97 ALA A CA 1
ATOM 730 C C . ALA A 1 97 ? -2.515 -3.943 0.984 1.00 91.25 97 ALA A C 1
ATOM 732 O O . ALA A 1 97 ? -2.168 -4.785 1.809 1.00 91.25 97 ALA A O 1
ATOM 733 N N . ILE A 1 98 ? -3.487 -3.057 1.238 1.00 92.00 98 ILE A N 1
ATOM 734 C CA . ILE A 1 98 ? -4.196 -3.013 2.531 1.00 92.00 98 ILE A CA 1
ATOM 735 C C . ILE A 1 98 ? -5.122 -4.219 2.746 1.00 92.00 98 ILE A C 1
ATOM 737 O O . ILE A 1 98 ? -5.468 -4.527 3.882 1.00 92.00 98 ILE A O 1
ATOM 741 N N . ALA A 1 99 ? -5.513 -4.910 1.672 1.00 89.88 99 ALA A N 1
ATOM 742 C CA . ALA A 1 99 ? -6.337 -6.115 1.723 1.00 89.88 99 ALA A CA 1
ATOM 743 C C . ALA A 1 99 ? -5.523 -7.422 1.844 1.00 89.88 99 ALA A C 1
ATOM 745 O O . ALA A 1 99 ? -6.111 -8.498 1.754 1.00 89.88 99 ALA A O 1
ATOM 746 N N . ASP A 1 100 ? -4.192 -7.351 1.999 1.00 86.69 100 ASP A N 1
ATOM 747 C CA . ASP A 1 100 ? -3.267 -8.505 1.979 1.00 86.69 100 ASP A CA 1
ATOM 748 C C . ASP A 1 100 ? -3.392 -9.369 0.702 1.00 86.69 100 ASP A C 1
ATOM 750 O O . ASP A 1 100 ? -3.202 -10.584 0.724 1.00 86.69 100 ASP A O 1
ATOM 754 N N . ARG A 1 101 ? -3.728 -8.752 -0.443 1.00 87.94 101 ARG A N 1
ATOM 755 C CA . ARG A 1 101 ? -3.934 -9.435 -1.739 1.00 87.94 101 ARG A CA 1
ATOM 756 C C . ARG A 1 101 ? -2.724 -9.391 -2.675 1.00 87.94 101 ARG A C 1
ATOM 758 O O . ARG A 1 101 ? -2.812 -9.898 -3.794 1.00 87.94 101 ARG A O 1
ATOM 765 N N . ILE A 1 102 ? -1.605 -8.805 -2.254 1.00 84.44 102 ILE A N 1
ATOM 766 C CA . ILE A 1 102 ? -0.393 -8.684 -3.081 1.00 84.44 102 ILE A CA 1
ATOM 767 C C . ILE A 1 102 ? 0.705 -9.652 -2.640 1.00 84.44 102 ILE A C 1
ATOM 769 O O . ILE A 1 102 ? 0.695 -10.196 -1.538 1.00 84.44 102 ILE A O 1
ATOM 773 N N . ALA A 1 103 ? 1.695 -9.854 -3.510 1.00 77.12 103 ALA A N 1
ATOM 774 C CA . ALA A 1 103 ? 2.845 -10.695 -3.205 1.00 77.12 103 ALA A CA 1
ATOM 775 C C . ALA A 1 103 ? 3.660 -10.132 -2.024 1.00 77.12 103 ALA A C 1
ATOM 777 O O . ALA A 1 103 ? 4.307 -9.091 -2.141 1.00 77.12 103 ALA A O 1
ATOM 778 N N . LYS A 1 104 ? 3.686 -10.883 -0.916 1.00 73.31 104 LYS A N 1
ATOM 779 C CA . LYS A 1 104 ? 4.302 -10.489 0.365 1.00 73.31 104 LYS A CA 1
ATOM 780 C C . LYS A 1 104 ? 5.796 -10.163 0.279 1.00 73.31 104 LYS A C 1
ATOM 782 O O . LYS A 1 104 ? 6.290 -9.386 1.075 1.00 73.31 104 LYS A O 1
ATOM 787 N N . ARG A 1 105 ? 6.520 -10.727 -0.695 1.00 77.12 105 ARG A N 1
ATOM 788 C CA . ARG A 1 105 ? 7.982 -10.569 -0.823 1.00 77.12 105 ARG A CA 1
ATOM 789 C C . ARG A 1 105 ? 8.434 -9.139 -1.152 1.00 77.12 105 ARG A C 1
ATOM 791 O O . ARG A 1 105 ? 9.594 -8.824 -0.924 1.00 77.12 105 ARG A O 1
ATOM 798 N N . SER A 1 106 ? 7.558 -8.319 -1.723 1.00 83.44 106 SER A N 1
ATOM 799 C CA . SER A 1 106 ? 7.893 -6.957 -2.166 1.00 83.44 106 SER A CA 1
ATOM 800 C C . SER A 1 106 ? 7.039 -5.886 -1.493 1.00 83.44 106 SER A C 1
ATOM 802 O O . SER A 1 106 ? 7.128 -4.723 -1.874 1.00 83.44 106 SER A O 1
ATOM 804 N N . LEU A 1 107 ? 6.170 -6.285 -0.559 1.00 87.81 107 LEU A N 1
ATOM 805 C CA . LEU A 1 107 ? 5.394 -5.378 0.279 1.00 87.81 107 LEU A CA 1
ATOM 806 C C . LEU A 1 107 ? 6.196 -5.098 1.544 1.00 87.81 107 LEU A C 1
ATOM 808 O O . LEU A 1 107 ? 6.729 -6.025 2.126 1.00 87.81 107 LEU A O 1
ATOM 812 N N . GLU A 1 108 ? 6.247 -3.858 1.992 1.00 90.81 108 GLU A N 1
ATOM 813 C CA . GLU A 1 108 ? 6.859 -3.466 3.259 1.00 90.81 108 GLU A CA 1
ATOM 814 C C . GLU A 1 108 ? 5.875 -2.608 4.056 1.00 90.81 108 GLU A C 1
ATOM 816 O O . GLU A 1 108 ? 4.929 -2.047 3.495 1.00 90.81 108 GLU A O 1
ATOM 821 N N . GLY A 1 109 ? 6.107 -2.500 5.365 1.00 91.00 109 GLY A N 1
ATOM 822 C CA . GLY A 1 109 ? 5.278 -1.714 6.276 1.00 91.00 109 GLY A CA 1
ATOM 823 C C . GLY A 1 109 ? 4.330 -2.569 7.111 1.00 91.00 109 GLY A C 1
ATOM 824 O O . GLY A 1 109 ? 4.557 -3.757 7.330 1.00 91.00 109 GLY A O 1
ATOM 825 N N . SER A 1 110 ? 3.276 -1.943 7.636 1.00 91.12 110 SER A N 1
ATOM 826 C CA . SER A 1 110 ? 2.279 -2.632 8.463 1.00 91.12 110 SER A CA 1
ATOM 827 C C . SER A 1 110 ? 0.874 -2.105 8.219 1.00 91.12 110 SER A C 1
ATOM 829 O O . SER A 1 110 ? 0.684 -0.908 8.000 1.00 91.12 110 SER A O 1
ATOM 831 N N . VAL A 1 111 ? -0.104 -3.006 8.303 1.00 91.94 111 VAL A N 1
ATOM 832 C CA . VAL A 1 111 ? -1.534 -2.694 8.239 1.00 91.94 111 VAL A CA 1
ATOM 833 C C . VAL A 1 111 ? -2.206 -3.266 9.482 1.00 91.94 111 VAL A C 1
ATOM 835 O O . VAL A 1 111 ? -1.922 -4.394 9.893 1.00 91.94 111 VAL A O 1
ATOM 838 N N . ARG A 1 112 ? -3.066 -2.476 10.123 1.00 92.12 112 ARG A N 1
ATOM 839 C CA . ARG A 1 112 ? -3.810 -2.866 11.323 1.00 92.12 112 ARG A CA 1
ATOM 840 C C . ARG A 1 112 ? -5.280 -2.501 11.177 1.00 92.12 112 ARG A C 1
ATOM 842 O O . ARG A 1 112 ? -5.599 -1.447 10.641 1.00 92.12 112 ARG A O 1
ATOM 849 N N . ILE A 1 113 ? -6.156 -3.357 11.688 1.00 92.12 113 ILE A N 1
ATOM 850 C CA . ILE A 1 113 ? -7.582 -3.080 11.867 1.00 92.12 113 ILE A CA 1
ATOM 851 C C . ILE 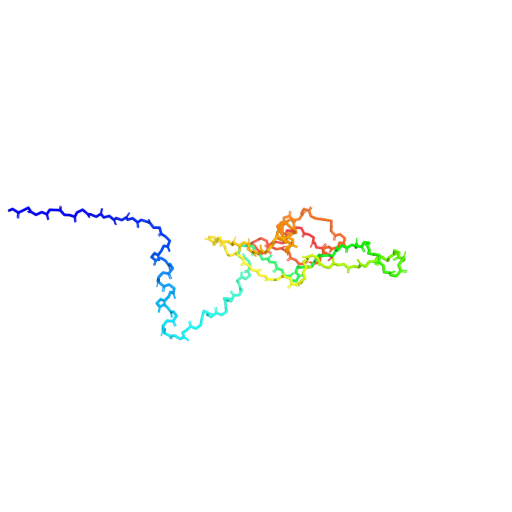A 1 113 ? -7.879 -3.199 13.358 1.00 92.12 113 ILE A C 1
ATOM 853 O O . ILE A 1 113 ? -7.584 -4.229 13.967 1.00 92.12 113 ILE A O 1
ATOM 857 N N . ASP A 1 114 ? -8.407 -2.131 13.952 1.00 92.12 114 ASP A N 1
ATOM 858 C CA . ASP A 1 114 ? -8.729 -2.035 15.381 1.00 92.12 114 ASP A CA 1
ATOM 859 C C . ASP A 1 114 ? -7.551 -2.464 16.275 1.00 92.12 114 ASP A C 1
ATOM 861 O O . ASP A 1 114 ? -7.670 -3.258 17.211 1.00 92.12 114 ASP A O 1
ATOM 865 N N . GLY A 1 115 ? -6.352 -1.996 15.910 1.00 90.12 115 GLY A N 1
ATOM 866 C CA . GLY A 1 115 ? -5.098 -2.288 16.610 1.00 90.12 115 GLY A CA 1
ATOM 867 C C . GLY A 1 115 ? -4.506 -3.676 16.353 1.00 90.12 115 GLY A C 1
ATOM 868 O O . GLY A 1 115 ? -3.381 -3.937 16.781 1.00 90.12 115 GLY A O 1
ATOM 869 N N . LYS A 1 116 ? -5.203 -4.558 15.630 1.00 91.06 116 LYS A N 1
ATOM 870 C CA . LYS A 1 116 ? -4.727 -5.907 15.304 1.00 91.06 116 LYS A CA 1
ATOM 871 C C . LYS A 1 116 ? -4.056 -5.920 13.932 1.00 91.06 116 LYS A C 1
ATOM 873 O O . LYS A 1 116 ? -4.626 -5.367 12.997 1.00 91.06 116 LYS A O 1
ATOM 878 N N . PRO A 1 117 ? -2.875 -6.540 13.775 1.00 89.06 117 PRO A N 1
ATOM 879 C CA . PRO A 1 117 ? -2.225 -6.651 12.474 1.00 89.06 117 PRO A CA 1
ATOM 880 C C . PRO A 1 117 ? -3.069 -7.491 11.508 1.00 89.06 117 PRO A C 1
ATOM 882 O O . PRO A 1 117 ? -3.619 -8.525 11.890 1.00 89.06 117 PRO A O 1
ATOM 885 N N . VAL A 1 118 ? -3.158 -7.037 10.260 1.00 82.38 118 VAL A N 1
ATOM 886 C CA . VAL A 1 118 ? -3.887 -7.701 9.175 1.00 82.38 118 VAL A CA 1
ATOM 887 C C . VAL A 1 118 ? -2.911 -7.897 8.031 1.00 82.38 118 VAL A C 1
ATOM 889 O O . VAL A 1 118 ? -2.431 -6.921 7.462 1.00 82.38 118 VAL A O 1
ATOM 892 N N . GLY A 1 119 ? -2.584 -9.148 7.711 1.00 71.31 119 GLY A N 1
ATOM 893 C CA . GLY A 1 119 ? -1.543 -9.406 6.720 1.00 71.31 119 GLY A CA 1
ATOM 894 C C . GLY A 1 119 ? -0.155 -8.942 7.171 1.00 71.31 119 GLY A C 1
ATOM 895 O O . GLY A 1 119 ? 0.039 -8.559 8.318 1.00 71.31 119 GLY A O 1
ATOM 896 N N . VAL A 1 120 ? 0.824 -9.098 6.282 1.00 57.12 120 VAL A N 1
ATOM 897 C CA . VAL A 1 120 ? 2.243 -9.408 6.566 1.00 57.12 120 VAL A CA 1
ATOM 898 C C . VAL A 1 120 ? 2.860 -8.753 7.814 1.00 57.12 120 VAL A C 1
ATOM 900 O O . VAL A 1 120 ? 3.058 -7.545 7.893 1.00 57.12 120 VAL A O 1
ATOM 903 N N . ILE A 1 121 ? 3.236 -9.622 8.754 1.00 49.09 121 ILE A N 1
ATOM 904 C CA . ILE A 1 121 ? 4.283 -9.413 9.756 1.00 49.09 121 ILE A CA 1
ATOM 905 C C . ILE A 1 121 ? 5.569 -9.976 9.127 1.00 49.09 121 ILE A C 1
ATOM 907 O O . ILE A 1 121 ? 5.539 -11.116 8.652 1.00 49.09 121 ILE A O 1
ATOM 911 N N . PHE A 1 122 ? 6.646 -9.187 9.091 1.00 43.00 122 PHE A N 1
ATOM 912 C CA . PHE A 1 122 ? 8.004 -9.646 8.769 1.00 43.00 122 PHE A CA 1
ATOM 913 C C . PHE A 1 122 ? 8.752 -10.020 10.045 1.00 43.00 122 PHE A C 1
ATOM 915 O O . PHE A 1 122 ? 8.590 -9.280 11.044 1.00 43.00 122 PHE A O 1
#

Sequence (122 aa):
MASRGRSDTNNNLETLLDLDKLATRNGVAPEPRKMMPGNGLEFKNLSYSVMKKQKKDGVWITKEAYLLNDISGQAIGGEIMAIMGPIGAGKSTFLDAIADRIAKRSLEGSVRIDGKPVGVIF

Radius of gyration: 22.16 Å; Cα contacts (8 Å, |Δi|>4): 154; chains: 1; bounding box: 76×45×45 Å

Secondary structure (DSSP, 8-stat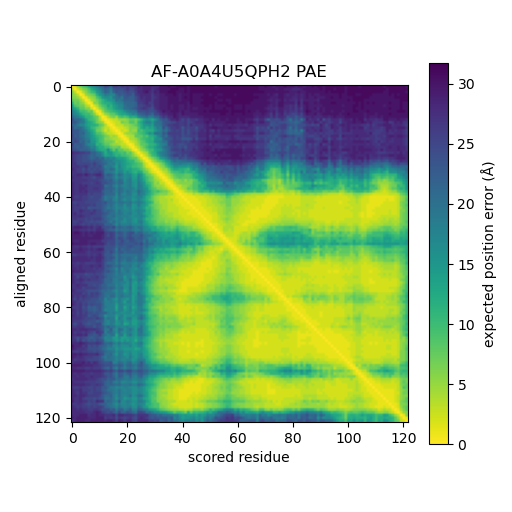e):
------------SHHHHHHHHHHGGGT-----PPP-TTSSEEEEEEEEEEEEEEEETTEEEEEEEEEEEEEEEEE-TT--------TTSSHHHHHHHHTT-S-GGGEEEEEEETTEE-S---

Nearest PDB structures (foldseek):
  8j5r-assembly1_D  TM=8.009E-01  e=2.100E-02  Mycobacterium tuberculosis H37Rv
  6q6f-assembly1_A  TM=2.508E-01  e=6.757E+00  Homo sapiens
  8vhc-assembly1_A  TM=2.176E-01  e=5.586E+00  Homo sapiens
  8zp7-assembly1_D  TM=1.804E-01  e=5.952E+00  Candidatus Cloacimonetes bacterium ADurb.Bin088
  3mar-assembly1_A  TM=1.748E-01  e=8.709E+00  Homo sapiens

Foldseek 3Di:
DDDDDDDDPDDDDPVVVVVVVVVVVVVDDPDDPDDDAQFFKWWFQKWFWDWDFDADPNDTDTDIDILDGGDTDGDGPPGDDDDDDDPSSCSVVVVCSLQLNDDPVGIDTFMDGSNHTDDDDD

Organism: Populus alba (NCBI:txid43335)

InterPro domains:
  IPR003439 ABC transporter-like, ATP-binding domain [PF00005] (68-118)
  IPR027417 P-loop containing nucleoside triphosphate hydrolase [G3DSA:3.40.50.300] (37-121)
  IPR027417 P-loop containing nucleoside triphosphate hydrolase [SSF52540] (34-119)
  IPR050352 ATP-binding cassette subfamily G transporters [PTHR48041] (27-117)

Solvent-accessible surface area (backbone atoms only — not comparable to full-atom values): 7786 Å² total; per-residue (Å²): 134,87,83,90,79,80,89,78,88,71,84,68,69,60,70,60,56,50,50,54,59,55,52,57,74,71,73,59,70,84,72,82,78,76,85,63,88,51,47,27,42,37,36,39,49,32,25,31,53,45,80,42,81,44,77,54,98,92,40,82,43,77,42,83,42,71,58,36,74,65,43,64,54,72,40,47,77,94,62,87,82,84,90,83,78,65,92,89,64,31,66,69,58,50,56,31,53,74,65,56,69,54,72,68,92,41,51,47,52,44,35,26,50,52,62,39,76,48,56,72,82,132